Protein AF-A0A6V7KBP6-F1 (afdb_monomer)

Foldseek 3Di:
DPPDDPVPVVVVVVVVVVVVVPDDDDDDDPCVDPPDDPVVVLVVVCVVVVHDDDSLVVQQLPDAPVVVVVVVVVCVVVVNPDPPDDRHHNPVVVVVVVVVVVVVVLVVCCVVPVPDDSVVD

Radius of gyration: 24.65 Å; Cα contacts (8 Å, |Δi|>4): 42; chains: 1; bounding box: 63×46×62 Å

InterPro domains:
  IPR036389 Ribonuclease III, endonuclease domain superfamily [G3DSA:1.10.1520.10] (27-121)
  IPR055189 Large ribosomal subunit protein mL44, endonuclease domain [PF22935] (37-121)

Secondary structure (DSSP, 8-state):
---S-TTHHHHHHHHHHHHHHSPPPPPPPGGGSTT--HHHHHHHHHHHHT----HHHHHHHH--HHHHHHHHHHHHHHT---TT--PPPSHHHHHHHHHHHHHHHHHHHHHH-TTS-GGG-

Nearest PDB structures (foldseek):
  7o9m-assembly1_c  TM=8.841E-01  e=7.235E-06  Homo sapiens
  7nql-assembly1_Bh  TM=9.006E-01  e=1.657E-05  Sus scrofa
  7odt-assembly1_c  TM=8.885E-01  e=1.903E-05  Homo sapiens
  7oib-assembly1_c  TM=8.897E-01  e=5.747E-05  Homo sapiens

Solvent-accessible surface area (backbone atoms only — not comparable to full-atom values): 7544 Å² total; per-residue (Å²): 130,83,90,67,65,82,64,53,61,64,50,53,51,52,52,51,54,53,56,66,72,42,83,72,74,81,83,74,64,74,79,78,42,88,89,54,51,70,69,61,50,55,52,52,51,30,65,72,70,75,47,92,72,59,65,70,62,51,52,31,61,71,30,48,58,73,56,53,56,52,49,52,57,51,30,59,75,71,69,54,84,71,82,85,75,76,79,62,58,23,63,68,57,52,55,54,48,50,56,53,50,52,54,51,49,40,54,50,43,49,70,76,40,77,83,61,57,75,94,80,91

pLDDT: mean 89.97, std 8.64, range [53.44, 97.25]

Structure (mmCIF, N/CA/C/O backbone):
data_AF-A0A6V7KBP6-F1
#
_entry.id   AF-A0A6V7KBP6-F1
#
loop_
_atom_site.group_PDB
_atom_site.id
_atom_site.type_symbol
_atom_site.label_atom_id
_atom_site.label_alt_id
_atom_site.label_comp_id
_atom_site.label_asym_id
_atom_site.label_entity_id
_atom_site.label_seq_id
_atom_site.pdbx_PDB_ins_code
_atom_site.Cartn_x
_atom_site.Cartn_y
_atom_site.Cartn_z
_atom_site.occupancy
_atom_site.B_iso_or_equiv
_atom_site.auth_seq_id
_atom_site.auth_comp_id
_atom_site.auth_asym_id
_atom_site.auth_atom_id
_atom_site.pdbx_PDB_model_num
ATOM 1 N N . LYS A 1 1 ? -38.618 10.830 31.652 1.00 53.44 1 LYS A N 1
ATOM 2 C CA . LYS A 1 1 ? -37.897 12.133 31.590 1.00 53.44 1 LYS A CA 1
ATOM 3 C C . LYS A 1 1 ? -36.651 11.967 30.719 1.00 53.44 1 LYS A C 1
ATOM 5 O O . LYS A 1 1 ? -35.931 10.998 30.921 1.00 53.44 1 LYS A O 1
ATOM 10 N N . ARG A 1 2 ? -36.388 12.850 29.743 1.00 59.66 2 ARG A N 1
ATOM 11 C CA . ARG A 1 2 ? -35.088 12.855 29.040 1.00 59.66 2 ARG A CA 1
ATOM 12 C C . ARG A 1 2 ? -34.029 13.321 30.045 1.00 59.66 2 ARG A C 1
ATOM 14 O O . ARG A 1 2 ? -34.118 14.444 30.522 1.00 59.66 2 ARG A O 1
ATOM 21 N N . HIS A 1 3 ? -33.094 12.446 30.413 1.00 81.81 3 HIS A N 1
ATOM 22 C CA . HIS A 1 3 ? -32.076 12.720 31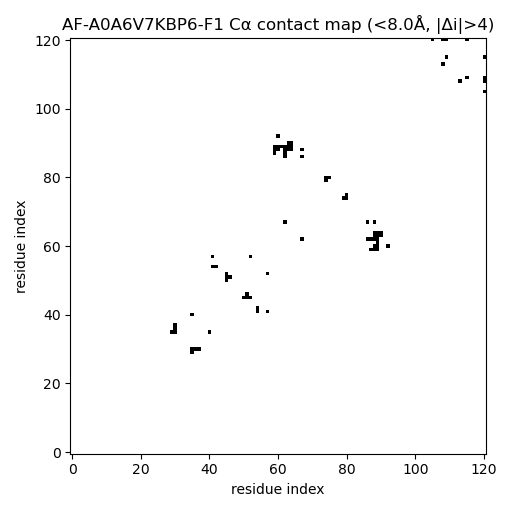.441 1.00 81.81 3 HIS A CA 1
ATOM 23 C C . HIS A 1 3 ? -30.962 13.661 30.941 1.00 81.81 3 HIS A C 1
ATOM 25 O O . HIS A 1 3 ? -30.141 14.132 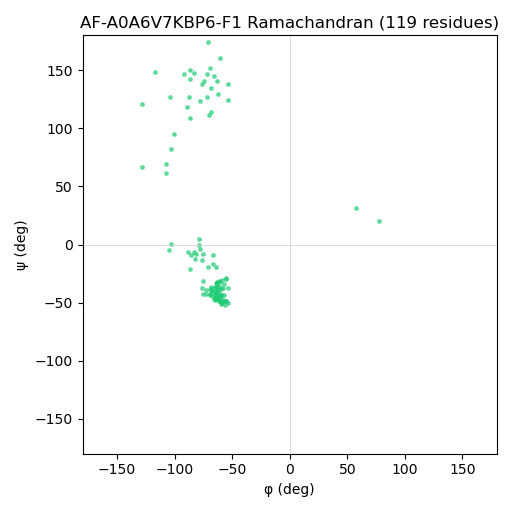31.720 1.00 81.81 3 HIS A O 1
ATOM 31 N N . ILE A 1 4 ? -30.952 13.973 29.642 1.00 83.94 4 ILE A N 1
ATOM 32 C CA . ILE A 1 4 ? -29.935 14.799 28.992 1.00 83.94 4 ILE A CA 1
ATOM 33 C C . ILE A 1 4 ? -30.508 16.195 28.736 1.00 83.94 4 ILE A C 1
ATOM 35 O O . ILE A 1 4 ? -31.574 16.349 28.130 1.00 83.94 4 ILE A O 1
ATOM 39 N N . ARG A 1 5 ? -29.786 17.224 29.193 1.00 89.62 5 ARG A N 1
ATOM 40 C CA . ARG A 1 5 ? -30.144 18.630 28.972 1.00 89.62 5 ARG A CA 1
ATOM 41 C C . ARG A 1 5 ? -29.993 18.979 27.487 1.00 89.62 5 ARG A C 1
ATOM 43 O O . ARG A 1 5 ? -28.976 18.667 26.875 1.00 89.62 5 ARG A O 1
ATOM 50 N N . ARG A 1 6 ? -30.982 19.677 26.913 1.00 88.06 6 ARG A N 1
ATOM 51 C CA . ARG A 1 6 ? -31.037 20.017 25.472 1.00 88.06 6 ARG A CA 1
ATOM 52 C C . ARG A 1 6 ? -29.804 20.768 24.947 1.00 88.06 6 ARG A C 1
ATOM 54 O O . ARG A 1 6 ? -29.462 20.603 23.784 1.00 88.06 6 ARG A O 1
ATOM 61 N N . TRP A 1 7 ? -29.134 21.557 25.786 1.00 90.50 7 TRP A N 1
ATOM 62 C CA . TRP A 1 7 ? -27.956 22.340 25.398 1.00 90.50 7 TRP A CA 1
ATOM 63 C C . TRP A 1 7 ? -26.666 21.515 25.268 1.00 90.50 7 TRP A C 1
ATOM 65 O O . TRP A 1 7 ? -25.696 22.003 24.698 1.00 90.50 7 TRP A O 1
ATOM 75 N N . ILE A 1 8 ? -26.628 20.269 25.752 1.00 93.31 8 ILE A N 1
ATOM 76 C CA . ILE A 1 8 ? -25.400 19.456 25.743 1.00 93.31 8 ILE A CA 1
ATOM 77 C C . ILE A 1 8 ? -24.950 19.148 24.310 1.00 93.31 8 ILE A C 1
ATOM 79 O O . ILE A 1 8 ? -23.782 19.337 23.981 1.00 93.31 8 ILE A O 1
ATOM 83 N N . ALA A 1 9 ? -25.870 18.731 23.437 1.00 93.12 9 ALA A N 1
ATOM 84 C CA . ALA A 1 9 ? -25.555 18.401 22.046 1.00 93.12 9 ALA A CA 1
ATOM 85 C C . ALA A 1 9 ? -24.956 19.582 21.244 1.00 93.12 9 ALA A C 1
ATOM 87 O O . ALA A 1 9 ? -23.885 19.394 20.664 1.00 93.12 9 ALA A O 1
ATOM 88 N N . PRO A 1 10 ? -25.559 20.794 21.220 1.00 95.75 10 PRO A N 1
ATOM 89 C CA . PRO A 1 10 ? -24.970 21.921 20.495 1.00 95.75 10 PRO A CA 1
ATOM 90 C C . PRO A 1 10 ? -23.619 22.354 21.080 1.00 95.75 10 PRO A C 1
ATOM 92 O O . PRO A 1 10 ? -22.709 22.673 20.320 1.00 95.75 10 PRO A O 1
ATOM 95 N N . VAL A 1 11 ? -23.444 22.293 22.407 1.00 96.50 11 VAL A N 1
ATOM 96 C CA . VAL A 1 11 ? -22.156 22.609 23.047 1.00 96.50 11 VAL A CA 1
ATOM 97 C C . VAL A 1 11 ? -21.071 21.609 22.639 1.00 96.50 11 VAL A C 1
ATOM 99 O O . VAL A 1 11 ? -19.984 22.021 22.241 1.00 96.50 11 VAL A O 1
ATOM 102 N N . MET A 1 12 ? -21.355 20.305 22.660 1.00 96.25 12 MET A N 1
ATOM 103 C CA . MET A 1 12 ? -20.396 19.269 22.245 1.00 96.25 12 MET A CA 1
ATOM 104 C C . MET A 1 12 ? -20.010 19.383 20.765 1.00 96.25 12 MET A C 1
ATOM 106 O O . MET A 1 12 ? -18.849 19.163 20.405 1.00 96.25 12 MET A O 1
ATOM 110 N N . LEU A 1 13 ? -20.964 19.756 19.905 1.00 96.31 13 LEU A N 1
ATOM 111 C CA . LEU A 1 13 ? -20.714 19.993 18.485 1.00 96.31 13 LEU A CA 1
ATOM 112 C C . LEU A 1 13 ? -19.754 21.175 18.281 1.00 96.31 13 LEU A C 1
ATOM 114 O O . LEU A 1 13 ? -18.783 21.053 17.534 1.00 96.31 13 LEU A O 1
ATOM 118 N N . GLU A 1 14 ? -19.988 22.292 18.976 1.00 96.75 14 GLU A N 1
ATOM 119 C CA . GLU A 1 14 ? -19.121 23.475 18.934 1.00 96.75 14 GLU A CA 1
ATOM 120 C C . GLU A 1 14 ? -17.724 23.195 19.497 1.00 96.75 14 GLU A C 1
ATOM 122 O O . GLU A 1 14 ? -16.727 23.566 18.878 1.00 96.75 14 GLU A O 1
ATOM 127 N N . LEU A 1 15 ? -17.621 22.469 20.614 1.00 95.50 15 LEU A N 1
ATOM 128 C CA . LEU A 1 15 ? -16.331 22.034 21.158 1.00 95.50 15 LEU A CA 1
ATOM 129 C C . LEU A 1 15 ? -15.569 21.152 20.161 1.00 95.50 15 LEU A C 1
ATOM 131 O O . LEU A 1 15 ? -14.378 21.365 19.943 1.00 95.50 15 LEU A O 1
ATOM 135 N N . SER A 1 16 ? -16.252 20.216 19.499 1.00 93.88 16 SER A N 1
ATOM 136 C CA . SER A 1 16 ? -15.647 19.354 18.474 1.00 93.88 16 SER A CA 1
ATOM 137 C C . SER A 1 16 ? -15.182 20.151 17.252 1.00 93.88 16 SER A C 1
ATOM 139 O O . SER A 1 16 ? -14.088 19.918 16.743 1.00 93.88 16 SER A O 1
ATOM 141 N N . ARG A 1 17 ? -15.978 21.126 16.793 1.00 93.69 17 ARG A N 1
ATOM 142 C CA . ARG A 1 17 ? -15.607 22.042 15.702 1.00 93.69 17 ARG A CA 1
ATOM 143 C C . ARG A 1 17 ? -14.370 22.864 16.052 1.00 93.69 17 ARG A C 1
ATOM 145 O O . ARG A 1 17 ? -13.462 22.953 15.235 1.00 93.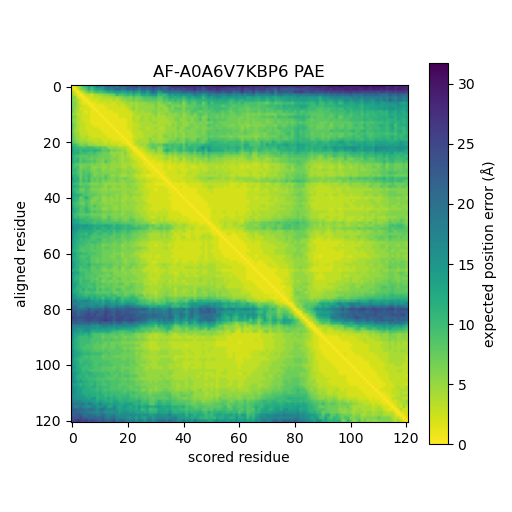69 17 ARG A O 1
ATOM 152 N N . ARG A 1 18 ? -14.315 23.430 17.262 1.00 93.75 18 ARG A N 1
ATOM 153 C CA . ARG A 1 18 ? -13.157 24.196 17.755 1.00 93.75 18 ARG A CA 1
ATOM 154 C C . ARG A 1 18 ? -11.922 23.314 17.888 1.00 93.75 18 ARG A C 1
ATOM 156 O O . ARG A 1 18 ? -10.864 23.708 17.422 1.00 93.75 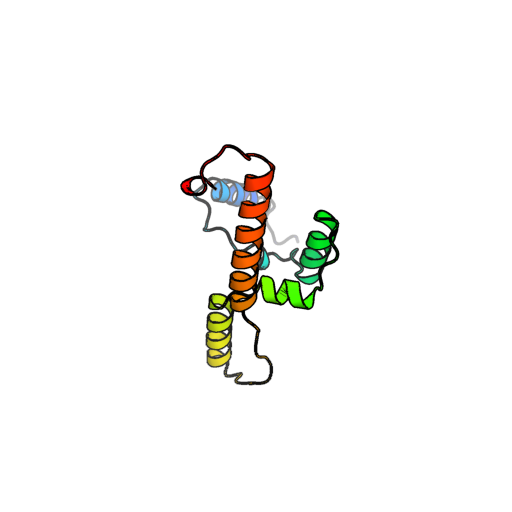18 ARG A O 1
ATOM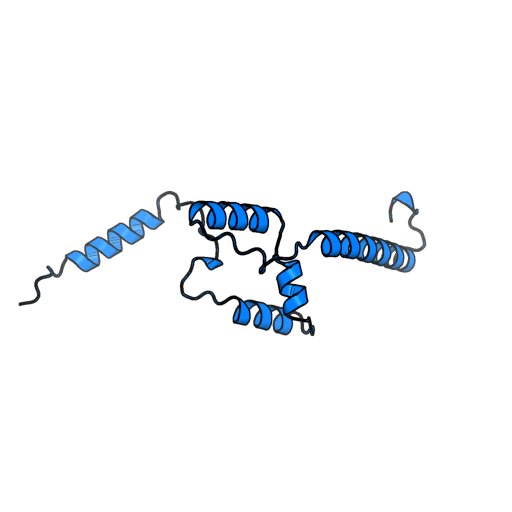 163 N N . LYS A 1 19 ? -12.072 22.100 18.426 1.00 91.56 19 LYS A N 1
ATOM 164 C CA . LYS A 1 19 ? -10.982 21.121 18.532 1.00 91.56 19 LYS A CA 1
ATOM 165 C C . LYS A 1 19 ? -10.371 20.785 17.169 1.00 91.56 19 LYS A C 1
ATOM 167 O O . LYS A 1 19 ? -9.164 20.654 17.084 1.00 91.56 19 LYS A O 1
ATOM 172 N N . ARG A 1 20 ? -11.179 20.697 16.106 1.00 88.81 20 ARG A N 1
ATOM 173 C CA . ARG A 1 20 ? -10.685 20.479 14.730 1.00 88.81 20 ARG A CA 1
ATOM 174 C C . ARG A 1 20 ? -9.960 21.684 14.117 1.00 88.81 20 ARG A C 1
ATOM 176 O O . ARG A 1 20 ? -9.285 21.500 13.116 1.00 88.81 20 ARG A O 1
ATOM 183 N N . ARG A 1 21 ? -10.155 22.898 14.649 1.00 90.62 21 ARG A N 1
ATOM 184 C CA . ARG A 1 21 ? -9.451 24.119 14.206 1.00 90.62 21 ARG A CA 1
ATOM 185 C C . ARG A 1 21 ? -8.106 24.317 14.905 1.00 90.62 21 ARG A C 1
ATOM 187 O O . ARG A 1 21 ? -7.299 25.092 14.412 1.00 90.62 21 ARG A O 1
ATOM 194 N N . LEU A 1 22 ? -7.919 23.690 16.066 1.00 91.69 22 LEU A N 1
ATOM 195 C CA . LEU A 1 22 ? -6.612 23.580 16.709 1.00 91.69 22 LEU A CA 1
ATOM 196 C C . LEU A 1 22 ? -5.727 22.621 15.907 1.00 91.69 22 LEU A C 1
ATOM 198 O O . LEU A 1 22 ? -6.206 21.971 14.975 1.00 91.69 22 LEU A O 1
ATOM 202 N N . ASP A 1 23 ? -4.461 22.513 16.305 1.00 87.69 23 ASP A N 1
ATOM 203 C CA . ASP A 1 23 ? -3.521 21.619 15.643 1.00 87.69 23 ASP A CA 1
ATOM 204 C C . ASP A 1 23 ? -4.081 20.191 15.586 1.00 87.69 23 ASP A C 1
ATOM 206 O O . ASP A 1 23 ? -4.489 19.629 16.617 1.00 87.69 23 ASP A O 1
ATOM 210 N N . PRO A 1 24 ? -4.170 19.610 14.378 1.00 86.19 24 PRO A N 1
ATOM 211 C CA . PRO A 1 24 ? -4.724 18.285 14.225 1.00 86.19 24 PRO A CA 1
ATOM 212 C C . PRO A 1 24 ? -3.807 17.265 14.912 1.00 86.19 24 PRO A C 1
ATOM 214 O O . PRO A 1 24 ? -2.581 17.403 14.881 1.00 86.19 24 PRO A O 1
ATOM 217 N N . PRO A 1 25 ? -4.377 16.210 15.517 1.00 86.50 25 PRO A N 1
ATOM 218 C CA . PRO A 1 25 ? -3.575 15.090 15.983 1.00 86.50 25 PRO A CA 1
ATOM 219 C C . PRO A 1 25 ? -2.839 14.440 14.799 1.00 86.50 25 PRO A C 1
ATOM 221 O O . PRO A 1 25 ? -3.273 14.594 13.650 1.00 86.50 25 PRO A O 1
ATOM 224 N N . PRO A 1 26 ? -1.764 13.674 15.057 1.00 90.12 26 PRO A N 1
ATOM 225 C CA . PRO A 1 26 ? -1.101 12.917 14.005 1.00 90.12 26 PRO A CA 1
ATOM 226 C C . PRO A 1 26 ? -2.123 12.038 13.265 1.00 90.12 26 PRO A C 1
ATOM 228 O O . PRO A 1 26 ? -3.009 11.456 13.906 1.00 90.12 26 PRO A O 1
ATOM 231 N N . PRO A 1 27 ? -2.041 11.959 11.925 1.00 91.19 27 PRO A N 1
ATOM 232 C CA . PRO A 1 27 ? -3.011 11.217 11.140 1.00 91.19 27 PRO A CA 1
ATOM 233 C C . PRO A 1 27 ? -2.961 9.738 11.517 1.00 91.19 27 PRO A C 1
ATOM 235 O O . PRO A 1 27 ? -1.900 9.113 11.540 1.00 91.19 27 PRO A O 1
ATOM 238 N N . ALA A 1 28 ? -4.129 9.174 11.807 1.00 92.69 28 ALA A N 1
ATOM 239 C CA . ALA A 1 28 ? -4.258 7.743 12.014 1.00 92.69 28 ALA A CA 1
ATOM 240 C C . ALA A 1 28 ? -4.112 7.007 10.668 1.00 92.69 28 ALA A C 1
ATOM 242 O O . ALA A 1 28 ? -4.545 7.527 9.633 1.00 92.69 28 ALA A O 1
ATOM 243 N N . PRO A 1 29 ? -3.533 5.794 10.649 1.00 93.81 29 PRO A N 1
ATOM 244 C CA . PRO A 1 29 ? -3.435 5.014 9.423 1.00 93.81 29 PRO A CA 1
ATOM 245 C C . PRO A 1 29 ? -4.837 4.662 8.910 1.00 93.81 29 PRO A C 1
ATOM 247 O O . PRO A 1 29 ? -5.711 4.297 9.690 1.00 93.81 29 PRO A O 1
ATOM 250 N N . ARG A 1 30 ? -5.065 4.705 7.590 1.00 93.56 30 ARG A N 1
ATOM 251 C CA . ARG A 1 30 ? -6.405 4.488 6.999 1.00 93.56 30 ARG A CA 1
ATOM 252 C C . ARG A 1 30 ? -7.057 3.160 7.417 1.00 93.56 30 ARG A C 1
ATOM 254 O O . ARG A 1 30 ? -8.281 3.099 7.538 1.00 93.56 30 ARG A O 1
ATOM 261 N N . ARG A 1 31 ? -6.239 2.144 7.716 1.00 93.06 31 ARG A N 1
ATOM 262 C CA . ARG A 1 31 ? -6.691 0.838 8.209 1.00 93.06 31 ARG A CA 1
ATOM 263 C C . ARG A 1 31 ? -7.381 0.857 9.574 1.00 93.06 31 ARG A C 1
ATOM 265 O O . ARG A 1 31 ? -8.061 -0.100 9.901 1.00 93.06 31 ARG A O 1
ATOM 272 N N . SER A 1 32 ? -7.198 1.902 10.388 1.00 93.62 32 SER A N 1
ATOM 273 C CA . SER A 1 32 ? -7.798 1.975 11.730 1.00 93.62 32 SER A CA 1
ATOM 274 C C . SER A 1 32 ? -9.247 2.464 11.731 1.00 93.62 32 SER A C 1
ATOM 276 O O . SER A 1 32 ? -9.872 2.533 12.786 1.00 93.62 32 SER A O 1
ATOM 278 N N . PHE A 1 33 ? -9.767 2.890 10.584 1.00 94.62 33 PHE A N 1
ATOM 279 C CA . PHE A 1 33 ? -11.127 3.402 10.462 1.00 94.62 33 PHE A CA 1
ATOM 280 C C . PHE A 1 33 ? -12.107 2.250 10.225 1.00 94.62 33 PHE A C 1
ATOM 282 O O . PHE A 1 33 ? -11.811 1.337 9.464 1.00 94.62 33 PHE A O 1
ATOM 289 N N . LEU A 1 34 ? -13.300 2.339 10.821 1.00 94.19 34 LEU A N 1
ATOM 290 C CA . LEU A 1 34 ? -14.328 1.288 10.783 1.00 94.19 34 LEU A CA 1
ATOM 291 C C . LEU A 1 34 ? -14.756 0.891 9.359 1.00 94.19 34 LEU A C 1
ATOM 293 O O . LEU A 1 34 ? -15.082 -0.257 9.099 1.00 94.19 34 LEU A O 1
ATOM 297 N N . GLU A 1 35 ? -14.763 1.854 8.442 1.00 94.75 35 GLU A N 1
ATOM 298 C CA . GLU A 1 35 ? -15.203 1.668 7.055 1.00 94.75 35 GLU A CA 1
ATOM 299 C C . GLU A 1 35 ? -14.142 0.994 6.169 1.00 94.75 35 GLU A C 1
ATOM 301 O O . GLU A 1 35 ? -14.353 0.842 4.972 1.00 94.75 35 GLU A O 1
ATOM 306 N N . TRP A 1 36 ? -12.966 0.666 6.711 1.00 96.12 36 TRP A N 1
ATOM 307 C CA . TRP A 1 36 ? -11.880 0.071 5.941 1.00 96.12 36 TRP A CA 1
ATOM 308 C C . TRP A 1 36 ? -11.987 -1.455 5.898 1.00 96.12 36 TRP A C 1
ATOM 310 O O . TRP A 1 36 ? -12.017 -2.102 6.944 1.00 96.12 36 TRP A O 1
ATOM 320 N N . ASN A 1 37 ? -11.962 -2.030 4.694 1.00 95.62 37 ASN A N 1
ATOM 321 C CA . ASN A 1 37 ? -11.918 -3.476 4.479 1.00 95.62 37 ASN A CA 1
ATOM 322 C C . ASN A 1 37 ? -10.764 -3.825 3.527 1.00 95.62 37 ASN A C 1
ATOM 324 O O . ASN A 1 37 ? -10.739 -3.352 2.396 1.00 95.62 37 ASN A O 1
ATOM 328 N N . ARG A 1 38 ? -9.819 -4.657 3.983 1.00 92.88 38 ARG A N 1
ATOM 329 C CA . ARG A 1 38 ? -8.614 -5.018 3.221 1.00 92.88 38 ARG A CA 1
ATOM 330 C C . ARG A 1 38 ? -8.950 -5.677 1.879 1.00 92.88 38 ARG A C 1
ATOM 332 O O . ARG A 1 38 ? -8.455 -5.209 0.860 1.00 92.88 38 ARG A O 1
ATOM 339 N N . ASP A 1 39 ? -9.825 -6.675 1.871 1.00 93.69 39 ASP A N 1
ATOM 340 C CA . ASP A 1 39 ? -10.139 -7.467 0.674 1.00 93.69 39 ASP A CA 1
ATOM 341 C C . ASP A 1 39 ? -10.854 -6.620 -0.384 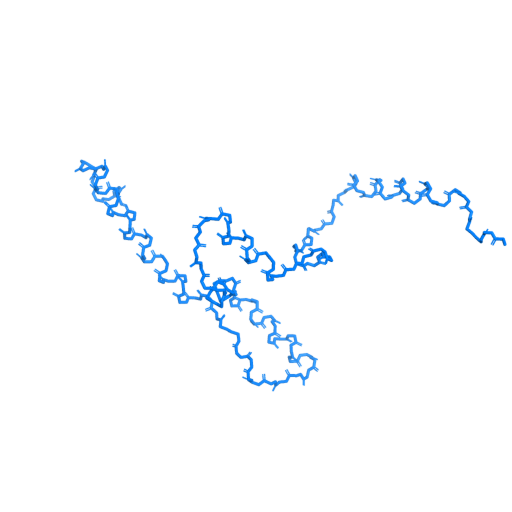1.00 93.69 39 ASP A C 1
ATOM 343 O O . ASP A 1 39 ? -10.546 -6.674 -1.576 1.00 93.69 39 ASP A O 1
ATOM 347 N N . ALA A 1 40 ? -11.780 -5.768 0.067 1.00 94.56 40 ALA A N 1
ATOM 348 C CA . ALA A 1 40 ? -12.495 -4.847 -0.810 1.00 94.56 40 ALA A CA 1
ATOM 349 C C . ALA A 1 40 ? -11.550 -3.818 -1.455 1.00 94.56 40 ALA A C 1
ATOM 351 O O . ALA A 1 40 ? -11.719 -3.468 -2.623 1.00 94.56 40 ALA A O 1
ATOM 352 N N . GLU A 1 41 ? -10.548 -3.348 -0.712 1.00 94.56 41 GLU A N 1
ATOM 353 C CA . GLU A 1 41 ? -9.576 -2.360 -1.187 1.00 94.56 41 GLU A CA 1
ATOM 354 C C . GLU A 1 41 ? -8.587 -2.965 -2.195 1.00 94.56 41 GLU A C 1
ATOM 356 O O . GLU A 1 41 ? -8.301 -2.336 -3.213 1.00 94.56 41 GLU A O 1
ATOM 361 N N . ILE A 1 42 ? -8.136 -4.208 -1.979 1.00 94.12 42 ILE A N 1
ATOM 362 C CA . ILE A 1 42 ? -7.324 -4.975 -2.947 1.00 94.12 42 ILE A CA 1
ATOM 363 C C . ILE A 1 42 ? -8.110 -5.180 -4.246 1.00 94.12 42 ILE A C 1
ATOM 365 O O . ILE A 1 42 ? -7.611 -4.900 -5.336 1.00 94.12 42 ILE A O 1
ATOM 369 N N . TYR A 1 43 ? -9.370 -5.607 -4.146 1.00 93.94 43 TYR A N 1
ATOM 370 C CA . TYR A 1 43 ? -10.221 -5.782 -5.320 1.00 93.94 43 TYR A CA 1
ATOM 371 C C . TYR A 1 43 ? -10.411 -4.467 -6.089 1.00 93.94 43 TYR A C 1
ATOM 373 O O . TYR A 1 43 ? -10.245 -4.418 -7.311 1.00 93.94 43 TYR A O 1
ATOM 381 N N . ALA A 1 44 ? -10.724 -3.379 -5.380 1.00 94.62 44 ALA A N 1
ATOM 382 C CA . ALA A 1 44 ? -10.916 -2.067 -5.988 1.00 94.62 44 ALA A CA 1
ATOM 383 C C . ALA A 1 44 ? -9.634 -1.530 -6.649 1.00 94.62 44 ALA A C 1
ATOM 385 O O . ALA A 1 44 ? -9.719 -0.843 -7.670 1.00 94.62 44 ALA A O 1
ATOM 386 N N . PHE A 1 45 ? -8.459 -1.845 -6.096 1.00 95.31 45 PHE A N 1
ATOM 387 C CA . PHE A 1 45 ? -7.163 -1.509 -6.686 1.00 95.31 45 PHE A CA 1
ATOM 388 C C . PHE A 1 45 ? -6.980 -2.169 -8.060 1.00 95.31 45 PHE A C 1
ATOM 390 O O . PHE A 1 45 ? -6.691 -1.468 -9.032 1.00 95.31 45 PHE A O 1
ATOM 397 N N . ASN A 1 46 ? -7.255 -3.472 -8.164 1.00 93.75 46 ASN A N 1
ATOM 398 C CA . ASN A 1 46 ? -7.148 -4.223 -9.420 1.00 93.75 46 ASN A CA 1
ATOM 399 C C . ASN A 1 46 ? -8.079 -3.652 -10.500 1.00 93.75 46 ASN A C 1
ATOM 401 O O . ASN A 1 46 ? -7.653 -3.342 -11.613 1.00 93.75 46 ASN A O 1
ATOM 405 N N . GLN A 1 47 ? -9.347 -3.418 -10.145 1.00 95.44 47 GLN A N 1
ATOM 406 C CA . GLN A 1 47 ? -10.339 -2.872 -11.076 1.00 95.44 47 GLN A CA 1
ATOM 407 C C . GLN A 1 47 ? -9.983 -1.462 -11.564 1.00 95.44 47 GLN A C 1
ATOM 409 O O . GLN A 1 47 ? -10.257 -1.115 -12.712 1.00 95.44 47 GLN A O 1
ATOM 414 N N . ARG A 1 48 ? -9.352 -0.639 -10.716 1.00 96.56 48 ARG A N 1
ATOM 415 C CA . ARG A 1 48 ? -8.956 0.729 -11.078 1.00 96.56 48 ARG A CA 1
ATOM 416 C C . ARG A 1 48 ? -7.833 0.759 -12.109 1.00 96.56 48 ARG A C 1
ATOM 418 O O . ARG A 1 48 ? -7.847 1.633 -12.971 1.00 96.56 48 ARG A O 1
ATOM 425 N N . LEU A 1 49 ? -6.876 -0.159 -12.002 1.00 95.62 49 LEU A N 1
ATOM 426 C CA . LEU A 1 49 ? -5.765 -0.271 -12.949 1.00 95.62 49 LEU A CA 1
ATOM 427 C C . LEU A 1 49 ? -6.148 -1.034 -14.221 1.00 95.62 49 LEU A C 1
ATOM 429 O O . LEU A 1 49 ? -5.387 -1.013 -15.178 1.00 95.62 49 LEU A O 1
ATOM 433 N N . GLN A 1 50 ? -7.339 -1.646 -14.257 1.00 95.12 50 GLN A N 1
ATOM 434 C CA . GLN A 1 50 ? -7.777 -2.533 -15.343 1.00 95.12 50 GLN A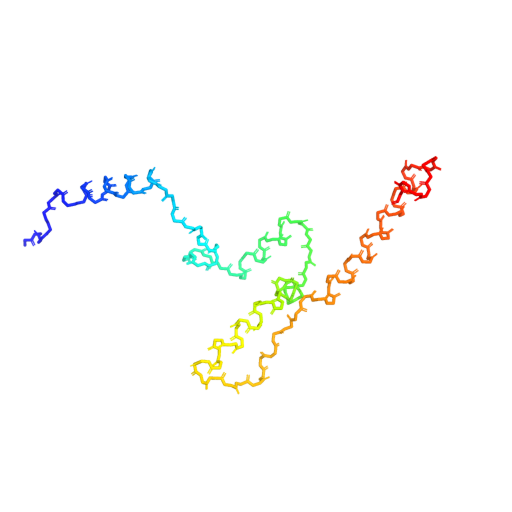 CA 1
ATOM 435 C C . GLN A 1 50 ? -6.814 -3.715 -15.550 1.00 95.12 50 GLN A C 1
ATOM 437 O O . GLN A 1 50 ? -6.669 -4.231 -16.655 1.00 95.12 50 GLN A O 1
ATOM 442 N N . GLU A 1 51 ? -6.177 -4.158 -14.465 1.00 93.25 51 GLU A N 1
ATOM 443 C CA . GLU A 1 51 ? -5.202 -5.245 -14.448 1.00 93.25 51 GLU A CA 1
ATOM 444 C C . GLU A 1 51 ? -5.715 -6.406 -13.583 1.00 93.25 51 GLU A C 1
ATOM 446 O O . GLU A 1 51 ? -6.439 -6.215 -12.601 1.00 93.25 51 GLU A O 1
ATOM 451 N N . SER A 1 52 ? -5.346 -7.635 -13.950 1.00 92.88 52 SER A N 1
ATOM 452 C CA . SER A 1 52 ? -5.731 -8.856 -13.236 1.00 92.88 52 SER A CA 1
ATOM 453 C C . SER A 1 52 ? -4.563 -9.384 -12.401 1.00 92.88 52 SER A C 1
ATOM 455 O O . SER A 1 52 ? -3.834 -10.275 -12.837 1.00 92.88 52 SER A O 1
ATOM 457 N N . PHE A 1 53 ? -4.374 -8.819 -11.210 1.00 92.88 53 PHE A N 1
ATOM 458 C CA . PHE A 1 53 ? -3.376 -9.302 -10.255 1.00 92.88 53 PHE A CA 1
ATOM 459 C C . PHE A 1 53 ? -3.899 -10.480 -9.429 1.00 92.88 53 PHE A C 1
ATOM 461 O O . PHE A 1 53 ? -5.079 -10.528 -9.072 1.00 92.88 53 PHE A O 1
ATOM 468 N N . GLU A 1 54 ? -2.999 -11.390 -9.062 1.00 93.69 54 GLU A N 1
ATOM 469 C CA . GLU A 1 54 ? -3.267 -12.408 -8.046 1.00 93.69 54 GLU A CA 1
ATOM 470 C C . GLU A 1 54 ? -3.314 -11.752 -6.659 1.00 93.69 54 GLU A C 1
ATOM 472 O O . GLU A 1 54 ? -2.391 -11.030 -6.276 1.00 93.69 54 GLU A O 1
ATOM 477 N N . ALA A 1 55 ? -4.400 -11.985 -5.914 1.00 90.19 55 ALA A N 1
ATOM 478 C CA . ALA A 1 55 ? -4.635 -11.338 -4.622 1.00 90.19 55 ALA A CA 1
ATOM 479 C C . ALA A 1 55 ? -3.541 -11.679 -3.599 1.00 90.19 55 ALA A C 1
ATOM 481 O O . ALA A 1 55 ? -2.998 -10.771 -2.975 1.00 90.19 55 ALA A O 1
ATOM 482 N N . ASP A 1 56 ? -3.149 -12.952 -3.512 1.00 90.38 56 ASP A N 1
ATOM 483 C CA . ASP A 1 56 ? -2.132 -13.426 -2.566 1.00 90.38 56 ASP A CA 1
ATOM 484 C C . ASP A 1 56 ? -0.760 -12.787 -2.835 1.00 90.38 56 ASP A C 1
ATOM 486 O O . ASP A 1 56 ? -0.059 -12.350 -1.920 1.00 90.38 56 ASP A O 1
ATOM 490 N N . LEU A 1 57 ? -0.394 -12.658 -4.115 1.00 92.56 57 LEU A N 1
ATOM 491 C CA . LEU A 1 57 ? 0.850 -12.010 -4.525 1.00 92.56 57 LEU A CA 1
ATOM 492 C C . LEU A 1 57 ? 0.819 -10.512 -4.213 1.00 92.56 57 LEU A C 1
ATOM 494 O O . LEU A 1 57 ? 1.821 -9.949 -3.768 1.00 92.56 57 LEU A O 1
ATOM 498 N N . LEU A 1 58 ? -0.326 -9.860 -4.419 1.00 93.00 58 LEU A N 1
ATOM 499 C CA . LEU A 1 58 ? -0.498 -8.445 -4.110 1.00 93.00 58 LEU A CA 1
ATOM 500 C C . LEU A 1 58 ? -0.469 -8.189 -2.595 1.00 93.00 58 LEU A C 1
ATOM 502 O O . LEU A 1 58 ? 0.118 -7.203 -2.144 1.00 93.00 58 LEU A O 1
ATOM 506 N N . ASP A 1 59 ? -1.024 -9.100 -1.801 1.00 91.75 59 ASP A N 1
ATOM 507 C CA . ASP A 1 59 ? -0.932 -9.041 -0.348 1.00 91.75 59 ASP A CA 1
ATOM 508 C C . ASP A 1 59 ? 0.502 -9.164 0.138 1.00 91.75 59 ASP A C 1
ATOM 510 O O . ASP A 1 59 ? 0.937 -8.327 0.938 1.00 91.75 59 ASP A O 1
ATOM 514 N N . ARG A 1 60 ? 1.259 -10.111 -0.427 1.00 92.69 60 ARG A N 1
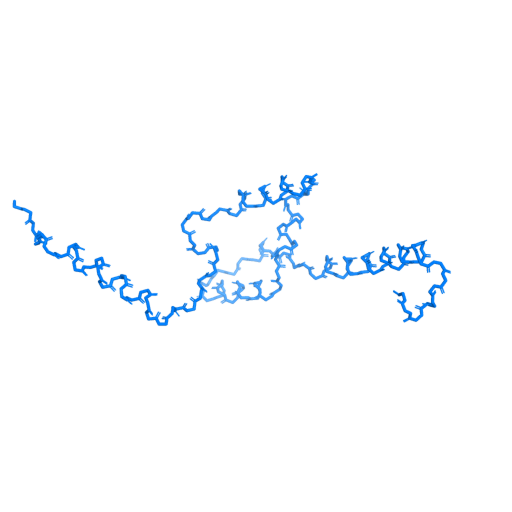ATOM 515 C CA . ARG A 1 60 ? 2.701 -10.205 -0.204 1.00 92.69 60 ARG A CA 1
ATOM 516 C C . ARG A 1 60 ? 3.432 -8.943 -0.658 1.00 92.69 60 ARG A C 1
ATOM 518 O O . ARG A 1 60 ? 4.367 -8.506 -0.002 1.00 92.69 60 ARG A O 1
ATOM 525 N N . ALA A 1 61 ? 3.040 -8.324 -1.768 1.00 94.19 61 ALA A N 1
ATOM 526 C CA . ALA A 1 61 ? 3.684 -7.100 -2.244 1.00 94.19 61 ALA A CA 1
ATOM 527 C C . ALA A 1 61 ? 3.498 -5.925 -1.264 1.00 94.19 61 ALA A C 1
ATOM 529 O O . ALA A 1 61 ? 4.400 -5.092 -1.108 1.00 94.19 61 ALA A O 1
ATOM 530 N N . PHE A 1 62 ? 2.359 -5.871 -0.567 1.00 93.81 62 PHE A N 1
ATOM 531 C CA . PHE A 1 62 ? 2.053 -4.843 0.428 1.00 93.81 62 PHE A CA 1
ATOM 532 C C . PHE A 1 62 ? 2.580 -5.144 1.842 1.00 93.81 62 PHE A C 1
ATOM 534 O O . PHE A 1 62 ? 2.556 -4.247 2.693 1.00 93.81 62 PHE A O 1
ATOM 541 N N . THR A 1 63 ? 3.094 -6.346 2.120 1.00 93.50 63 THR A N 1
ATOM 542 C CA . THR A 1 63 ? 3.728 -6.680 3.403 1.00 93.50 63 THR A CA 1
ATOM 543 C C . THR A 1 63 ? 5.211 -6.317 3.402 1.00 93.50 63 THR A C 1
ATOM 545 O O . THR A 1 63 ? 6.061 -6.941 2.768 1.00 93.50 63 THR A O 1
ATOM 548 N N . HIS A 1 64 ? 5.545 -5.271 4.158 1.00 94.81 64 HIS A N 1
ATOM 549 C CA . HIS A 1 64 ? 6.933 -4.887 4.395 1.00 94.81 64 HIS A CA 1
ATOM 550 C C . HIS A 1 64 ? 7.485 -5.555 5.657 1.00 94.81 64 HIS A C 1
ATOM 552 O O . HIS A 1 64 ? 6.796 -5.650 6.673 1.00 94.81 64 HIS A O 1
ATOM 558 N N . ARG A 1 65 ? 8.780 -5.876 5.654 1.00 91.38 65 ARG A N 1
ATOM 559 C CA . ARG A 1 65 ? 9.457 -6.526 6.787 1.00 91.38 65 ARG A CA 1
ATOM 560 C C . ARG A 1 65 ? 9.296 -5.826 8.129 1.00 91.38 65 ARG A C 1
ATOM 562 O O . ARG A 1 65 ? 9.194 -6.474 9.164 1.00 91.38 65 ARG A O 1
ATOM 569 N N . SER A 1 66 ? 9.290 -4.494 8.144 1.00 93.00 66 SER A N 1
ATOM 570 C CA . SER A 1 66 ? 9.108 -3.749 9.399 1.00 93.00 66 SER A CA 1
ATOM 571 C C . SER A 1 66 ? 7.771 -4.064 10.069 1.00 93.00 66 SER A C 1
ATOM 573 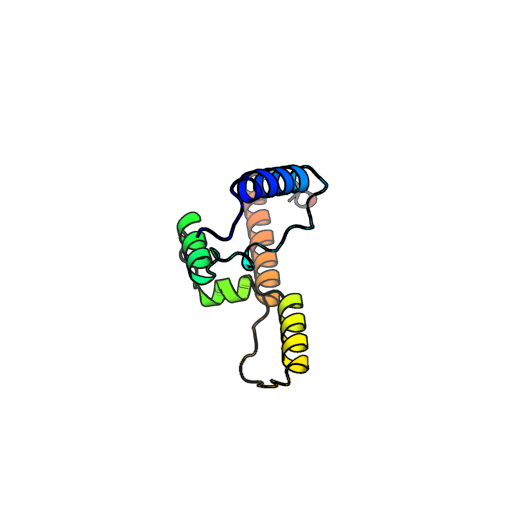O O . SER A 1 66 ? 7.683 -4.041 11.291 1.00 93.00 66 SER A O 1
ATOM 575 N N . TYR A 1 67 ? 6.739 -4.346 9.271 1.00 92.00 67 TYR A N 1
ATOM 576 C CA . TYR A 1 67 ? 5.434 -4.747 9.772 1.00 92.00 67 TYR A CA 1
ATOM 577 C C . TYR A 1 67 ? 5.473 -6.175 10.326 1.00 92.00 67 TYR A C 1
ATOM 579 O O . TYR A 1 67 ? 4.967 -6.387 11.423 1.00 92.00 67 TYR A O 1
ATOM 587 N N . VAL A 1 68 ? 6.147 -7.104 9.638 1.00 90.06 68 VAL A N 1
ATOM 588 C CA . VAL A 1 68 ? 6.314 -8.495 10.097 1.00 90.06 68 VAL A CA 1
ATOM 589 C C . VAL A 1 68 ? 7.012 -8.549 11.455 1.00 90.06 68 VAL A C 1
ATOM 591 O O . VAL A 1 68 ? 6.457 -9.096 12.401 1.00 90.06 68 VAL A O 1
ATOM 594 N N . ILE A 1 69 ? 8.147 -7.856 11.601 1.00 90.56 69 ILE A N 1
ATOM 595 C CA . ILE A 1 69 ? 8.881 -7.775 12.878 1.00 90.56 69 ILE A CA 1
ATOM 596 C C . ILE A 1 69 ? 7.998 -7.184 13.983 1.00 90.56 69 ILE A C 1
ATOM 598 O O . ILE A 1 69 ? 7.994 -7.654 15.120 1.00 90.56 69 ILE A O 1
ATOM 602 N N . GLN A 1 70 ? 7.244 -6.125 13.670 1.00 91.31 70 GLN A N 1
ATOM 603 C CA . GLN A 1 70 ? 6.354 -5.511 14.648 1.00 91.31 70 GLN A CA 1
ATOM 604 C C . GLN A 1 70 ? 5.258 -6.486 15.087 1.00 91.31 70 GLN A C 1
ATOM 606 O O . GLN A 1 70 ? 4.914 -6.503 16.266 1.00 91.31 70 GLN A O 1
ATOM 611 N N . GLU A 1 71 ? 4.706 -7.273 14.168 1.00 88.44 71 GLU A N 1
ATOM 612 C CA . GLU A 1 71 ? 3.668 -8.253 14.466 1.00 88.44 71 GLU A CA 1
ATOM 613 C C . GLU A 1 71 ? 4.210 -9.421 15.299 1.00 88.44 71 GLU A C 1
ATOM 615 O O . GLU A 1 71 ? 3.600 -9.758 16.313 1.00 88.44 71 GLU A O 1
ATOM 620 N N . GLU A 1 72 ? 5.388 -9.950 14.961 1.00 88.06 72 GLU A N 1
ATOM 621 C CA . GLU A 1 72 ? 6.112 -10.953 15.756 1.00 88.06 72 GLU A CA 1
ATOM 622 C C . GLU A 1 72 ? 6.307 -10.475 17.203 1.00 88.06 72 GLU A C 1
ATOM 624 O O . GLU A 1 72 ? 5.883 -11.142 18.146 1.00 88.06 72 GLU A O 1
ATOM 629 N N . MET A 1 73 ? 6.812 -9.251 17.391 1.00 89.50 73 MET A N 1
ATOM 630 C CA . MET A 1 73 ? 6.982 -8.661 18.724 1.00 89.50 73 MET A CA 1
ATOM 631 C C . MET A 1 73 ? 5.664 -8.491 19.496 1.00 89.50 73 MET A C 1
ATOM 633 O O . MET A 1 73 ? 5.665 -8.495 20.728 1.00 89.50 73 MET A O 1
ATOM 637 N N . GLN A 1 74 ? 4.537 -8.247 18.819 1.00 88.38 74 GLN A N 1
ATOM 638 C CA . GLN A 1 74 ? 3.234 -8.160 19.494 1.00 88.38 74 GLN A CA 1
ATOM 639 C C . GLN A 1 74 ? 2.703 -9.546 19.863 1.00 88.38 74 GLN A C 1
ATOM 641 O O . GLN A 1 74 ? 2.141 -9.701 20.946 1.00 88.38 74 GLN A O 1
ATOM 646 N N . ARG A 1 75 ? 2.913 -10.552 19.010 1.00 85.19 75 ARG A N 1
ATOM 647 C CA . ARG A 1 75 ? 2.532 -11.947 19.274 1.00 85.19 75 ARG A CA 1
ATOM 648 C C . ARG A 1 75 ? 3.287 -12.516 20.475 1.00 85.19 75 ARG A C 1
ATOM 650 O O . ARG A 1 75 ? 2.650 -13.056 21.381 1.00 85.19 75 ARG A O 1
ATOM 657 N N . GLU A 1 76 ? 4.594 -12.263 20.558 1.00 86.81 76 GLU A N 1
ATOM 658 C CA . GLU A 1 76 ? 5.424 -12.628 21.715 1.00 86.81 76 GLU A CA 1
ATOM 659 C C . GLU A 1 76 ? 4.895 -12.012 23.019 1.00 86.81 76 GLU A C 1
ATOM 661 O O . GLU A 1 76 ? 4.786 -12.691 24.038 1.00 86.81 76 GLU A O 1
ATOM 666 N N . LYS A 1 77 ? 4.497 -10.731 22.992 1.00 89.06 77 LYS A N 1
ATOM 667 C CA . LYS A 1 77 ? 3.928 -10.046 24.169 1.00 89.06 77 LYS A CA 1
ATOM 668 C C . LYS A 1 77 ? 2.615 -10.655 24.648 1.00 89.06 77 LYS A C 1
ATOM 670 O O . LYS A 1 77 ? 2.322 -10.589 25.838 1.00 89.06 77 LYS A O 1
ATOM 675 N N . VAL A 1 78 ? 1.813 -11.192 23.732 1.00 87.94 78 VAL A N 1
ATOM 676 C CA . VAL A 1 78 ? 0.517 -11.819 24.033 1.00 87.94 78 VAL A CA 1
ATOM 677 C C . VAL A 1 78 ? 0.681 -13.315 24.361 1.00 87.94 78 VAL A C 1
ATOM 679 O O . VAL A 1 78 ? -0.264 -13.948 24.824 1.00 87.94 78 VAL A O 1
ATOM 682 N N . GLY A 1 79 ? 1.888 -13.873 24.204 1.00 82.44 79 GLY A N 1
ATOM 683 C CA . GLY A 1 79 ? 2.201 -15.268 24.520 1.00 82.44 79 GLY A CA 1
ATOM 684 C C . GLY A 1 79 ? 1.713 -16.270 23.471 1.00 82.44 79 GLY A C 1
ATOM 685 O O . GLY A 1 79 ? 1.568 -17.448 23.784 1.00 82.44 79 GLY A O 1
ATOM 686 N N . MET A 1 80 ? 1.446 -15.814 22.243 1.00 75.81 80 MET A N 1
ATOM 687 C CA . MET A 1 80 ? 1.048 -16.663 21.116 1.00 75.81 80 MET A CA 1
ATOM 688 C C . MET A 1 80 ? 2.263 -16.893 20.215 1.00 75.81 80 MET A C 1
ATOM 690 O O . MET A 1 80 ? 2.569 -16.066 19.361 1.00 75.81 80 MET A O 1
ATOM 694 N N . ASN A 1 81 ? 2.959 -18.010 20.417 1.00 64.69 81 ASN A N 1
ATOM 695 C CA . ASN A 1 81 ? 4.129 -18.397 19.626 1.00 64.69 81 ASN A CA 1
ATOM 696 C C . ASN A 1 81 ? 3.773 -19.561 18.693 1.00 64.69 81 ASN A C 1
ATOM 698 O O . ASN A 1 81 ? 4.332 -20.647 18.829 1.00 64.69 81 ASN A O 1
ATOM 702 N N . ASP A 1 82 ? 2.830 -19.352 17.773 1.00 66.06 82 ASP A N 1
ATOM 703 C CA . ASP A 1 82 ? 2.543 -20.341 16.731 1.00 66.06 82 ASP A CA 1
ATOM 704 C C . ASP A 1 82 ? 3.437 -20.081 15.502 1.00 66.06 82 ASP A C 1
ATOM 706 O O . ASP A 1 82 ? 3.340 -19.013 14.888 1.00 66.06 82 ASP A O 1
ATOM 710 N N . PRO A 1 83 ? 4.306 -21.035 15.115 1.00 63.31 83 PRO A N 1
ATOM 711 C CA . PRO A 1 83 ? 5.244 -20.882 13.999 1.00 63.31 83 PRO A CA 1
ATOM 712 C C . PRO A 1 83 ? 4.599 -21.061 12.613 1.00 63.31 83 PRO A C 1
ATOM 714 O O . PRO A 1 83 ? 5.275 -20.904 11.601 1.00 63.31 83 PRO A O 1
ATOM 717 N N . GLU A 1 84 ? 3.312 -21.408 12.543 1.00 61.53 84 GLU A N 1
ATOM 718 C CA . GLU A 1 84 ? 2.651 -21.850 11.305 1.00 61.53 84 GLU A CA 1
ATOM 719 C C . GLU A 1 84 ? 2.191 -20.695 10.389 1.00 61.53 84 GLU A C 1
ATOM 721 O O . GLU A 1 84 ? 1.903 -20.910 9.216 1.00 61.53 84 GLU A O 1
ATOM 726 N N . MET A 1 85 ? 2.181 -19.449 10.880 1.00 61.81 85 MET A N 1
ATOM 727 C CA . MET A 1 85 ? 1.863 -18.247 10.090 1.00 61.81 85 MET A CA 1
ATOM 728 C C . MET A 1 85 ? 3.115 -17.409 9.819 1.00 61.81 85 MET A C 1
ATOM 730 O O . MET A 1 85 ? 3.260 -16.302 10.352 1.00 61.81 85 MET A O 1
ATOM 734 N N . ALA A 1 86 ? 4.020 -17.928 8.992 1.00 69.12 86 ALA A N 1
ATOM 735 C CA . ALA A 1 86 ? 5.103 -17.123 8.443 1.00 69.12 86 ALA A CA 1
ATOM 736 C C . ALA A 1 86 ? 4.519 -16.125 7.428 1.00 69.12 86 ALA A C 1
ATOM 738 O O . ALA A 1 86 ? 4.022 -16.513 6.374 1.00 69.12 86 ALA A O 1
ATOM 739 N N . ILE A 1 87 ? 4.541 -14.834 7.764 1.00 78.56 87 ILE A N 1
ATOM 740 C CA . ILE A 1 87 ? 4.144 -13.768 6.838 1.00 78.56 87 ILE A CA 1
ATOM 741 C C . ILE A 1 87 ? 5.304 -13.547 5.866 1.00 78.56 87 ILE A C 1
ATOM 743 O O . ILE A 1 87 ? 6.426 -13.272 6.290 1.00 78.56 87 ILE A O 1
ATOM 747 N N . GLU A 1 88 ? 5.043 -13.659 4.566 1.00 85.94 88 GLU A N 1
ATOM 748 C CA . GLU A 1 88 ? 6.067 -13.424 3.550 1.00 85.94 88 GLU A CA 1
ATOM 749 C C . GLU A 1 88 ? 6.348 -11.922 3.360 1.00 85.94 88 GLU A C 1
ATOM 751 O O . GLU A 1 88 ? 5.438 -11.090 3.299 1.00 85.94 88 GLU A O 1
ATOM 756 N N . ASP A 1 89 ? 7.633 -11.578 3.234 1.00 89.44 89 ASP A N 1
ATOM 757 C CA . ASP A 1 89 ? 8.110 -10.214 2.984 1.00 89.44 89 ASP A CA 1
ATOM 758 C C . ASP A 1 89 ? 8.148 -9.889 1.475 1.00 89.44 89 ASP A C 1
ATOM 760 O O . ASP A 1 89 ? 8.463 -10.735 0.628 1.00 89.44 89 ASP A O 1
ATOM 764 N N . ASN A 1 90 ? 7.965 -8.609 1.135 1.00 95.00 90 ASN A N 1
ATOM 765 C CA . ASN A 1 90 ? 8.041 -8.096 -0.239 1.00 95.00 90 ASN A CA 1
ATOM 766 C C . ASN A 1 90 ? 9.459 -7.865 -0.806 1.00 95.00 90 ASN A C 1
ATOM 768 O O . ASN A 1 90 ? 9.597 -7.345 -1.913 1.00 95.00 90 ASN A O 1
ATOM 772 N N . ARG A 1 91 ? 10.529 -8.229 -0.088 1.00 94.06 91 ARG A N 1
ATOM 773 C CA . ARG A 1 91 ? 11.924 -7.923 -0.480 1.00 94.06 91 ARG A CA 1
ATOM 774 C C . ARG A 1 91 ? 12.301 -8.448 -1.866 1.00 94.06 91 ARG A C 1
ATOM 776 O O . ARG A 1 91 ? 12.813 -7.694 -2.688 1.00 94.06 91 ARG A O 1
ATOM 783 N N . GLU A 1 92 ? 11.994 -9.713 -2.132 1.00 93.94 92 GLU A N 1
ATOM 784 C CA . GLU A 1 92 ? 12.280 -10.361 -3.420 1.00 93.94 92 GLU A CA 1
ATOM 785 C C . GLU A 1 92 ? 11.516 -9.690 -4.571 1.00 93.94 92 GLU A C 1
ATOM 787 O O . GLU A 1 92 ? 12.057 -9.479 -5.659 1.00 93.94 92 GLU A O 1
ATOM 792 N N . LEU A 1 93 ? 10.265 -9.289 -4.315 1.00 95.12 93 LEU A N 1
ATOM 793 C CA . LEU A 1 93 ? 9.427 -8.586 -5.286 1.00 95.12 93 LEU A CA 1
ATOM 794 C C . LEU A 1 93 ? 9.990 -7.194 -5.606 1.00 95.12 93 LEU A C 1
ATOM 796 O O . LEU A 1 93 ? 9.971 -6.787 -6.767 1.00 95.12 93 LEU A O 1
ATOM 800 N N . ILE A 1 94 ? 10.543 -6.488 -4.613 1.00 95.94 94 ILE A N 1
ATOM 801 C CA . ILE A 1 94 ? 11.195 -5.185 -4.807 1.00 95.94 94 ILE A CA 1
ATOM 802 C C . ILE A 1 94 ? 12.440 -5.319 -5.693 1.00 95.94 94 ILE A C 1
ATOM 804 O O . ILE A 1 94 ? 12.610 -4.530 -6.624 1.00 95.94 94 ILE A O 1
ATOM 808 N N . GLU A 1 95 ? 13.304 -6.302 -5.431 1.00 96.44 95 GLU A N 1
ATOM 809 C CA . GLU A 1 95 ? 14.529 -6.516 -6.216 1.00 96.44 95 GLU A CA 1
ATOM 810 C C . GLU A 1 95 ? 14.214 -6.906 -7.665 1.00 96.44 95 GLU A C 1
ATOM 812 O O . GLU A 1 95 ? 14.722 -6.284 -8.604 1.00 96.44 95 GLU A O 1
ATOM 817 N N . SER A 1 96 ? 13.307 -7.872 -7.847 1.00 96.50 96 SER A N 1
ATOM 818 C CA . SER A 1 96 ? 12.778 -8.275 -9.155 1.00 96.50 96 SER A CA 1
ATOM 819 C C . SER A 1 96 ? 12.173 -7.086 -9.907 1.00 96.50 96 SER A C 1
ATOM 821 O O . SER A 1 96 ? 12.497 -6.850 -11.075 1.00 96.50 96 SER A O 1
ATOM 823 N N . GLY A 1 97 ? 11.325 -6.309 -9.229 1.00 96.31 97 GLY A N 1
ATOM 824 C CA . GLY A 1 97 ? 10.659 -5.141 -9.790 1.00 96.31 97 GLY A CA 1
ATOM 825 C C . GLY A 1 97 ? 11.655 -4.086 -10.253 1.00 96.31 97 GLY A C 1
ATOM 826 O O . GLY A 1 97 ? 11.576 -3.649 -11.397 1.00 96.31 97 GLY A O 1
ATOM 827 N N . ARG A 1 98 ? 12.637 -3.736 -9.411 1.00 97.00 98 ARG A N 1
ATOM 828 C CA . ARG A 1 98 ? 13.690 -2.766 -9.748 1.00 97.00 98 ARG A CA 1
ATOM 829 C C . ARG A 1 98 ? 14.477 -3.194 -10.983 1.00 97.00 98 ARG A C 1
ATOM 831 O O . ARG A 1 98 ? 14.672 -2.387 -11.883 1.00 97.00 98 ARG A O 1
ATOM 838 N N . HIS A 1 99 ? 14.914 -4.450 -11.045 1.00 97.19 99 HIS A N 1
ATOM 839 C CA . HIS A 1 99 ? 15.687 -4.930 -12.191 1.00 97.19 99 HIS A CA 1
ATOM 840 C C . HIS A 1 99 ? 14.882 -4.849 -13.499 1.00 97.19 99 HIS A C 1
ATOM 842 O O . HIS A 1 99 ? 15.391 -4.393 -14.524 1.00 97.19 99 HIS A O 1
ATOM 848 N N . ARG A 1 100 ? 13.607 -5.256 -13.462 1.00 97.19 100 ARG A N 1
ATOM 849 C CA . ARG A 1 100 ? 12.723 -5.242 -14.637 1.00 97.19 100 ARG A CA 1
ATOM 850 C C . ARG A 1 100 ? 12.397 -3.827 -15.099 1.00 97.19 100 ARG A C 1
ATOM 852 O O . ARG A 1 100 ? 12.431 -3.575 -16.301 1.00 97.19 100 ARG A O 1
ATOM 859 N N . THR A 1 101 ? 12.084 -2.918 -14.177 1.00 97.25 101 THR A N 1
ATOM 860 C CA . THR A 1 101 ? 11.719 -1.541 -14.529 1.00 97.25 101 THR A CA 1
ATOM 861 C C . THR A 1 101 ? 12.909 -0.763 -15.063 1.00 97.25 101 THR A C 1
ATOM 863 O O . THR A 1 101 ? 12.755 -0.118 -16.094 1.00 97.25 101 THR A O 1
ATOM 866 N N . SER A 1 102 ? 14.094 -0.883 -14.453 1.00 95.56 102 SER A N 1
ATOM 867 C CA . SER A 1 102 ? 15.322 -0.266 -14.976 1.00 95.56 102 SER A CA 1
ATOM 868 C C . SER A 1 102 ? 15.592 -0.708 -16.412 1.00 95.56 102 SER A C 1
ATOM 870 O O . SER A 1 102 ? 15.664 0.129 -17.305 1.00 95.56 102 SER A O 1
ATOM 872 N N . LYS A 1 103 ? 15.590 -2.021 -16.665 1.00 95.81 103 LYS A N 1
ATOM 873 C CA . LYS A 1 103 ? 15.807 -2.559 -18.012 1.00 95.81 103 LYS A CA 1
ATOM 874 C C . LYS A 1 103 ? 14.743 -2.101 -19.015 1.00 95.81 103 LYS A C 1
ATOM 876 O O . LYS A 1 103 ? 15.057 -1.813 -20.165 1.00 95.81 103 LYS A O 1
ATOM 881 N N . MET A 1 104 ? 13.476 -2.050 -18.602 1.00 96.81 104 MET A N 1
ATOM 882 C CA . MET A 1 104 ? 12.391 -1.570 -19.463 1.00 96.81 104 MET A CA 1
ATOM 883 C C . MET A 1 104 ? 12.576 -0.093 -19.830 1.00 96.81 104 MET A C 1
ATOM 885 O O . MET A 1 104 ? 12.367 0.277 -20.983 1.00 96.81 104 MET A O 1
ATOM 889 N N . ILE A 1 105 ? 12.978 0.738 -18.866 1.00 95.06 105 ILE A N 1
ATOM 890 C CA . ILE A 1 105 ? 13.233 2.167 -19.073 1.00 95.06 105 ILE A CA 1
ATOM 891 C C . ILE A 1 105 ? 14.427 2.364 -20.008 1.00 95.06 105 ILE A C 1
ATOM 893 O O . ILE A 1 105 ? 14.291 3.107 -20.975 1.00 95.06 105 ILE A O 1
ATOM 897 N N . GLU A 1 106 ? 15.538 1.658 -19.789 1.00 93.06 106 GLU A N 1
ATOM 898 C CA . GLU A 1 106 ? 16.726 1.705 -20.655 1.00 93.06 106 GLU A CA 1
ATOM 899 C C . GLU A 1 106 ? 16.368 1.377 -22.113 1.00 93.06 106 GLU A C 1
ATOM 901 O O . GLU A 1 106 ? 16.695 2.129 -23.032 1.00 93.06 106 GLU A O 1
ATOM 906 N N . ILE A 1 107 ? 15.620 0.288 -22.338 1.00 93.50 107 ILE A N 1
ATOM 907 C CA . ILE A 1 107 ? 15.174 -0.113 -23.681 1.00 93.50 107 ILE A CA 1
ATOM 908 C C . ILE A 1 107 ? 14.253 0.951 -24.286 1.00 93.50 107 ILE A C 1
ATOM 910 O O . ILE A 1 107 ? 14.414 1.332 -25.446 1.00 93.50 107 ILE A O 1
ATOM 914 N N . TYR A 1 108 ? 13.276 1.427 -23.515 1.00 95.69 108 TYR A N 1
ATOM 915 C CA . TYR A 1 108 ? 12.317 2.420 -23.986 1.00 95.69 108 TYR A CA 1
ATOM 916 C C . TYR A 1 108 ? 13.006 3.734 -24.375 1.00 95.69 108 TYR A C 1
ATOM 918 O O . TYR A 1 108 ? 12.733 4.276 -25.446 1.00 95.69 108 TYR A O 1
ATOM 926 N N . LEU A 1 109 ? 13.925 4.223 -23.543 1.00 93.88 109 LEU A N 1
ATOM 927 C CA . LEU A 1 109 ? 14.689 5.439 -23.798 1.00 93.88 109 LEU A CA 1
ATOM 928 C C . LEU A 1 109 ? 15.660 5.265 -24.966 1.00 93.88 109 LEU A C 1
ATOM 930 O O . LEU A 1 109 ? 15.727 6.156 -25.808 1.00 93.88 109 LEU A O 1
ATOM 934 N N . GLY A 1 110 ? 16.330 4.117 -25.092 1.00 92.94 110 GLY A N 1
ATOM 935 C CA . GLY A 1 110 ? 17.187 3.822 -26.244 1.00 92.94 110 GLY A CA 1
ATOM 936 C C . GLY A 1 110 ? 16.426 3.826 -27.574 1.00 92.94 110 GLY A C 1
ATOM 937 O O . GLY A 1 110 ? 16.935 4.310 -28.585 1.00 92.94 110 GLY A O 1
ATOM 938 N N . LEU A 1 111 ? 15.174 3.355 -27.577 1.00 93.50 111 LEU A N 1
ATOM 939 C CA . LEU A 1 111 ? 14.301 3.404 -28.755 1.00 93.50 111 LEU A CA 1
ATOM 940 C C . LEU A 1 111 ? 13.746 4.810 -29.022 1.00 93.50 111 LEU A C 1
ATOM 942 O O . LEU A 1 111 ? 13.684 5.238 -30.175 1.00 93.50 111 LEU A O 1
ATOM 946 N N . ALA A 1 112 ? 13.325 5.527 -27.978 1.00 95.00 112 ALA A N 1
ATOM 947 C CA . ALA A 1 112 ? 12.722 6.853 -28.104 1.00 95.00 112 ALA A CA 1
ATOM 948 C C . ALA A 1 112 ? 13.754 7.952 -28.416 1.00 95.00 112 ALA A C 1
ATOM 950 O O . ALA A 1 112 ? 13.434 8.928 -29.097 1.00 95.00 112 ALA A O 1
ATOM 951 N N . LEU A 1 113 ? 14.988 7.801 -27.929 1.00 93.94 113 LEU A N 1
ATOM 952 C CA . LEU A 1 113 ? 16.072 8.779 -28.012 1.00 93.94 113 LEU A CA 1
ATOM 953 C C . LEU A 1 113 ? 17.353 8.136 -28.580 1.00 93.94 113 LEU A C 1
ATOM 955 O O . LEU A 1 113 ? 18.381 8.102 -27.909 1.00 93.94 113 LEU A O 1
ATOM 959 N N . PRO A 1 114 ? 17.365 7.709 -29.855 1.00 90.88 114 PRO A N 1
ATOM 960 C CA . PRO A 1 114 ? 18.480 6.952 -30.443 1.00 90.88 114 PRO A CA 1
ATOM 961 C C . PRO A 1 114 ? 19.793 7.742 -30.580 1.00 90.88 114 PRO A C 1
ATOM 963 O O . PRO A 1 114 ? 20.817 7.188 -30.967 1.00 90.88 114 PRO A O 1
ATOM 966 N N . ARG A 1 115 ? 19.764 9.059 -30.343 1.00 91.94 115 ARG A N 1
ATOM 967 C CA . ARG A 1 115 ? 20.937 9.949 -30.389 1.00 91.94 115 ARG A CA 1
ATOM 968 C C . ARG A 1 115 ? 21.430 10.364 -29.004 1.00 91.94 115 ARG A C 1
ATOM 970 O O . ARG A 1 115 ? 22.417 11.092 -28.927 1.00 91.94 115 ARG A O 1
ATOM 977 N N . ALA A 1 116 ? 20.722 9.987 -27.941 1.00 90.94 116 ALA A N 1
ATOM 978 C CA . ALA A 1 116 ? 21.165 10.276 -26.589 1.00 90.94 116 ALA A CA 1
ATOM 979 C C . ALA A 1 116 ? 22.332 9.340 -26.219 1.00 90.94 116 ALA A C 1
ATOM 981 O O . ALA A 1 116 ? 22.324 8.175 -26.618 1.00 90.94 116 ALA A O 1
ATOM 982 N N . PRO A 1 117 ? 23.354 9.842 -25.508 1.00 89.38 117 PRO A N 1
ATOM 983 C CA . PRO A 1 117 ? 24.452 9.012 -25.029 1.00 89.38 117 PRO A CA 1
ATOM 984 C C . PRO A 1 117 ? 23.976 8.062 -23.922 1.00 89.38 117 PRO A C 1
ATOM 986 O O . PRO A 1 117 ? 23.069 8.405 -23.165 1.00 89.38 117 PRO A O 1
ATOM 989 N N . GLU A 1 118 ? 24.634 6.905 -23.795 1.00 83.62 118 GLU A N 1
ATOM 990 C CA . GLU A 1 118 ? 24.291 5.870 -22.802 1.00 83.62 118 GLU A CA 1
ATOM 991 C C . GLU A 1 118 ? 24.359 6.381 -21.358 1.00 83.62 118 GLU A C 1
ATOM 993 O O . GLU A 1 118 ? 23.581 5.957 -20.525 1.00 83.62 118 GLU A O 1
ATOM 998 N N . GLU A 1 119 ? 25.227 7.349 -21.056 1.00 85.06 119 GLU A N 1
ATOM 999 C CA . GLU A 1 119 ? 25.339 7.944 -19.713 1.00 85.06 119 GLU A CA 1
ATOM 1000 C C . GLU A 1 119 ? 24.097 8.752 -19.289 1.00 85.06 119 GLU A C 1
ATOM 1002 O O . GLU A 1 119 ? 23.941 9.089 -18.115 1.00 85.06 119 GLU A O 1
ATOM 1007 N N . CYS A 1 120 ? 23.245 9.126 -20.248 1.00 76.12 120 CYS A N 1
ATOM 1008 C CA . CYS A 1 120 ? 22.011 9.882 -20.025 1.00 76.12 120 CYS A CA 1
ATOM 1009 C C . CYS A 1 120 ? 20.747 9.010 -20.095 1.00 76.12 120 CYS A C 1
ATOM 1011 O O . CYS A 1 120 ? 19.645 9.555 -19.978 1.00 76.12 120 CYS A O 1
ATOM 1013 N N . ILE A 1 121 ? 20.903 7.704 -20.329 1.00 72.75 121 ILE A N 1
ATOM 1014 C CA . ILE A 1 121 ? 19.836 6.700 -20.430 1.00 72.75 121 ILE A CA 1
ATOM 1015 C C . ILE A 1 121 ? 19.935 5.767 -19.223 1.00 72.75 121 ILE A C 1
ATOM 1017 O O . ILE A 1 121 ? 18.864 5.484 -18.641 1.00 72.75 121 ILE A O 1
#

Mean predicted aligned error: 7.31 Å

Sequence (121 aa):
KRHIRRWIAPVMLELSRRKRRLDPPPPAPRRSFLEWNRDAEIYAFNQRLQESFEADLLDRAFTHRSYVIQEEMQREKVGMNDPEMAIEDNRELIESGRHRTSKMIEIYLGLALPRAPEECI

Organism: NCBI:txid1563983